Protein AF-A0A392NU39-F1 (afdb_monomer_lite)

Organism: NCBI:txid97028

pLDDT: mean 76.36, std 7.8, range [52.94, 87.38]

Sequence (101 aa):
MKVKIFSWQLMLHRLPTRANLLRRGVLESSAQVQCAWCSAEVESEAHLFTRNSLIFQGVKLKTCEIVDAIKYRSLHWFVASRYGGACVLYEWEKLPLNCLL

Radius of gyration: 16.51 Å; chains: 1; bounding box: 43×20×40 Å

Secondary structure (DSSP, 8-state):
-HHHHHHHHHHTT-S--HHHHHHTTSS--GGGGB-TTTSSSB--HHHHHHHHHHHHS-----HHHHHHHHHHHHHHHHHHHSTT----HHHHHH-HHHHH-

Foldseek 3Di:
DVVVVVVVCLVVVNPPQLVSCVVVVNDPDPQSQQDLQQSPDGRDSVVVVVVVCCVPVVPDDDPVVVVLSVLVNVVVVLVVPDDDQDDDSVCCVPPVVVSVD

Structure (mmCIF, N/CA/C/O backbone):
data_AF-A0A392NU39-F1
#
_entry.id   AF-A0A392NU39-F1
#
loop_
_atom_site.group_PDB
_atom_site.id
_atom_site.type_symbol
_atom_site.label_atom_id
_atom_site.label_alt_id
_atom_site.label_comp_id
_atom_site.label_asym_id
_atom_site.label_entity_id
_atom_site.label_seq_id
_atom_site.pdbx_PDB_ins_code
_atom_site.Cartn_x
_atom_site.Cartn_y
_atom_site.Cartn_z
_atom_site.occupancy
_atom_site.B_iso_or_equiv
_atom_site.auth_seq_id
_atom_site.auth_comp_id
_atom_site.auth_asym_id
_atom_site.auth_atom_id
_atom_site.pdbx_PDB_model_num
ATOM 1 N N . MET A 1 1 ? -21.304 10.787 -8.321 1.00 52.94 1 MET A N 1
ATOM 2 C CA . MET A 1 1 ? -21.076 10.065 -9.600 1.00 52.94 1 MET A CA 1
ATOM 3 C C . MET A 1 1 ? -19.721 9.336 -9.711 1.00 52.94 1 MET A C 1
ATOM 5 O O . MET A 1 1 ? -19.566 8.528 -10.616 1.00 52.94 1 MET A O 1
ATOM 9 N N . LYS A 1 2 ? -18.761 9.533 -8.788 1.00 57.06 2 LYS A N 1
ATOM 10 C CA . LYS A 1 2 ? -17.426 8.889 -8.816 1.00 57.06 2 LYS A CA 1
ATOM 11 C C . LYS A 1 2 ? -17.440 7.366 -8.560 1.00 57.06 2 LYS A C 1
ATOM 13 O O . LYS A 1 2 ? -16.668 6.642 -9.173 1.00 57.06 2 LYS A O 1
ATOM 18 N N . VAL A 1 3 ? -18.379 6.872 -7.745 1.00 63.50 3 VAL A N 1
ATOM 19 C CA . VAL A 1 3 ? -18.526 5.433 -7.421 1.00 63.50 3 VAL A CA 1
ATOM 20 C C . VAL A 1 3 ? -18.952 4.594 -8.637 1.00 63.50 3 VAL A C 1
ATOM 22 O O . VAL A 1 3 ? -18.468 3.480 -8.826 1.00 63.50 3 VAL A O 1
ATOM 25 N N . LYS A 1 4 ? -19.810 5.145 -9.512 1.00 66.69 4 LYS A N 1
ATOM 26 C CA . LYS A 1 4 ? -20.270 4.456 -10.733 1.00 66.69 4 LYS A CA 1
ATOM 27 C C . LYS A 1 4 ? -19.139 4.284 -11.754 1.00 66.69 4 LYS A C 1
ATOM 29 O O . LYS A 1 4 ? -18.984 3.205 -12.313 1.00 66.69 4 LYS A O 1
ATOM 34 N N . ILE A 1 5 ? -18.320 5.322 -11.944 1.00 71.19 5 ILE A N 1
ATOM 35 C CA . ILE A 1 5 ? -17.157 5.286 -12.848 1.00 71.19 5 ILE A CA 1
ATOM 36 C C . ILE A 1 5 ? -16.118 4.282 -12.342 1.00 71.19 5 ILE A C 1
ATOM 38 O O . ILE A 1 5 ? -15.625 3.474 -13.122 1.00 71.19 5 ILE A O 1
ATOM 42 N N . PHE A 1 6 ? -15.851 4.277 -11.033 1.00 67.38 6 PHE A N 1
ATOM 43 C CA . PHE A 1 6 ? -14.942 3.315 -10.413 1.00 67.38 6 PHE A CA 1
ATOM 44 C C . PHE A 1 6 ? -15.408 1.865 -10.614 1.00 67.38 6 PHE A C 1
ATOM 46 O O . PHE A 1 6 ? -14.616 1.011 -11.000 1.00 67.38 6 PHE A O 1
ATOM 53 N N . SER A 1 7 ? -16.708 1.603 -10.436 1.00 70.88 7 SER A N 1
ATOM 54 C CA . SER A 1 7 ? -17.295 0.269 -10.642 1.00 70.88 7 SER A CA 1
ATOM 55 C C . SER A 1 7 ? -17.167 -0.197 -12.098 1.00 70.88 7 SER A C 1
ATOM 57 O O . SER A 1 7 ? -16.800 -1.338 -12.359 1.00 70.88 7 SER A O 1
ATOM 59 N N . TRP A 1 8 ? -17.399 0.700 -13.061 1.00 75.00 8 TRP A N 1
ATOM 60 C CA . TRP A 1 8 ? -17.211 0.409 -14.486 1.00 75.00 8 TRP A CA 1
ATOM 61 C C . TRP A 1 8 ? -15.744 0.140 -14.847 1.00 75.00 8 TRP A C 1
ATOM 63 O O . TRP A 1 8 ? -15.435 -0.820 -15.550 1.00 75.00 8 TRP A O 1
ATOM 73 N N . GLN A 1 9 ? -14.821 0.960 -14.341 1.00 77.12 9 GLN A N 1
ATOM 74 C CA . GLN A 1 9 ? -13.388 0.772 -14.569 1.00 77.12 9 GLN A CA 1
ATOM 75 C C . GLN A 1 9 ? -12.877 -0.542 -13.969 1.00 77.12 9 GLN A C 1
ATOM 77 O O . GLN A 1 9 ? -12.013 -1.181 -14.566 1.00 77.12 9 GLN A O 1
ATOM 82 N N . LEU A 1 10 ? -13.425 -0.954 -12.824 1.00 70.19 10 LEU A N 1
ATOM 83 C CA . LEU A 1 10 ? -13.115 -2.223 -12.175 1.00 70.19 10 LEU A CA 1
ATOM 84 C C . LEU A 1 10 ? -13.531 -3.419 -13.041 1.00 70.19 10 LEU A C 1
ATOM 86 O O . LEU A 1 10 ? -12.690 -4.258 -13.347 1.00 70.19 10 LEU A O 1
ATOM 90 N N . MET A 1 11 ? -14.794 -3.463 -13.485 1.00 72.50 11 MET A N 1
ATOM 91 C CA . MET A 1 11 ? -15.314 -4.576 -14.299 1.00 72.50 11 MET A CA 1
ATOM 92 C C . MET A 1 11 ? -14.571 -4.750 -15.628 1.00 72.50 11 MET A C 1
ATOM 94 O O . MET A 1 11 ? -14.545 -5.842 -16.182 1.00 72.50 11 MET A O 1
ATOM 98 N N . LEU A 1 12 ? -13.960 -3.682 -16.145 1.00 77.81 12 LEU A N 1
ATOM 99 C CA . LEU A 1 12 ? -13.234 -3.706 -17.413 1.00 77.81 12 LEU A CA 1
ATOM 100 C C . LEU A 1 12 ? -11.713 -3.862 -17.272 1.00 77.81 12 LEU A C 1
ATOM 102 O O . LEU A 1 12 ? -11.008 -3.652 -18.260 1.00 77.81 12 LEU A O 1
ATOM 106 N N . HIS A 1 13 ? -11.180 -4.144 -16.077 1.00 70.00 13 HIS A N 1
ATOM 107 C CA . HIS A 1 13 ? -9.728 -4.134 -15.823 1.00 70.00 13 HIS A CA 1
ATOM 108 C C . HIS A 1 13 ? -9.057 -2.826 -16.299 1.00 70.00 13 HIS A C 1
ATOM 110 O O . HIS A 1 13 ? -7.941 -2.797 -16.829 1.00 70.00 13 HIS A O 1
ATOM 116 N N . ARG A 1 14 ? -9.787 -1.710 -16.185 1.00 75.75 14 ARG A N 1
ATOM 117 C CA . ARG A 1 14 ? -9.356 -0.363 -16.590 1.00 75.75 14 ARG A CA 1
ATOM 118 C C . ARG A 1 14 ? -8.821 0.466 -15.434 1.00 75.75 14 ARG A C 1
ATOM 120 O O . ARG A 1 14 ? -8.387 1.591 -15.668 1.00 75.75 14 ARG A O 1
ATOM 127 N N . LEU A 1 15 ? -8.812 -0.080 -14.222 1.00 80.31 15 LEU A N 1
ATOM 128 C CA . LEU A 1 15 ? -8.078 0.521 -13.120 1.00 80.31 15 LEU A CA 1
ATOM 129 C C . LEU A 1 15 ? -6.574 0.451 -13.418 1.00 80.31 15 LEU A C 1
ATOM 131 O O . LEU A 1 15 ? -6.099 -0.607 -13.843 1.00 80.31 15 LEU A O 1
ATOM 135 N N . PRO A 1 16 ? -5.825 1.546 -13.209 1.00 80.88 16 PRO A N 1
ATOM 136 C CA . PRO A 1 16 ? -4.386 1.590 -13.440 1.00 80.88 16 PRO A CA 1
ATOM 137 C C . PRO A 1 16 ? -3.636 0.889 -12.296 1.00 80.88 16 PRO A C 1
ATOM 139 O O . PRO A 1 16 ? -2.819 1.499 -11.618 1.00 80.88 16 PRO A O 1
ATOM 142 N N . THR A 1 17 ? -3.953 -0.381 -12.041 1.00 86.69 17 THR A N 1
ATOM 143 C CA . THR A 1 17 ? -3.208 -1.208 -11.086 1.00 86.69 17 THR A CA 1
ATOM 144 C C . THR A 1 17 ? -1.878 -1.614 -11.700 1.00 86.69 17 THR A C 1
ATOM 146 O O . THR A 1 17 ? -1.780 -1.764 -12.922 1.00 86.69 17 THR A O 1
ATOM 149 N N . ARG A 1 18 ? -0.846 -1.844 -10.888 1.00 85.81 18 ARG A N 1
ATOM 150 C CA . ARG A 1 18 ? 0.458 -2.284 -11.418 1.00 85.81 18 ARG A CA 1
ATOM 151 C C . ARG A 1 18 ? 0.383 -3.60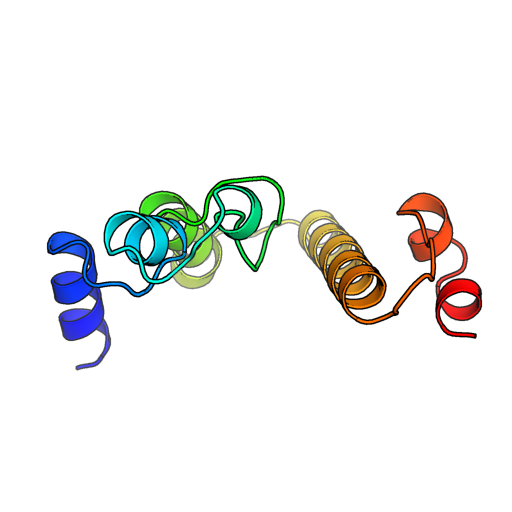9 -12.174 1.00 85.81 18 ARG A C 1
ATOM 153 O O . ARG A 1 18 ? 1.029 -3.739 -13.209 1.00 85.81 18 ARG A O 1
ATOM 160 N N . ALA A 1 19 ? -0.479 -4.540 -11.758 1.00 86.00 19 ALA A N 1
ATOM 161 C CA . ALA A 1 19 ? -0.736 -5.753 -12.537 1.00 86.00 19 ALA A CA 1
ATOM 162 C C . ALA A 1 19 ? -1.323 -5.439 -13.929 1.00 86.00 19 ALA A C 1
ATOM 164 O O . ALA A 1 19 ? -0.938 -6.051 -14.924 1.00 86.00 19 ALA A O 1
ATOM 165 N N . ASN A 1 20 ? -2.226 -4.459 -14.033 1.00 85.94 20 ASN A N 1
ATOM 166 C CA . ASN A 1 20 ? -2.827 -4.051 -15.308 1.00 85.94 20 ASN A CA 1
ATOM 167 C C . ASN A 1 20 ? -1.870 -3.257 -16.188 1.00 85.94 20 ASN A C 1
ATOM 169 O O . ASN A 1 20 ? -1.897 -3.407 -17.407 1.00 85.94 20 ASN A O 1
ATOM 173 N N . LEU A 1 21 ? -1.031 -2.421 -15.581 1.00 86.38 21 LEU A N 1
ATOM 174 C CA . LEU A 1 21 ? 0.007 -1.674 -16.281 1.00 86.38 21 LEU A CA 1
ATOM 175 C C . LEU A 1 21 ? 1.076 -2.621 -16.838 1.00 86.38 21 LEU A C 1
ATOM 177 O O . LEU A 1 21 ? 1.454 -2.461 -17.996 1.00 86.38 21 LEU A O 1
ATOM 181 N N . LEU A 1 22 ? 1.475 -3.657 -16.087 1.00 86.12 22 LEU A N 1
ATOM 182 C CA . LEU A 1 22 ? 2.354 -4.714 -16.598 1.00 86.12 22 LEU A CA 1
ATOM 183 C C . LEU A 1 22 ? 1.701 -5.471 -17.763 1.00 86.12 22 LEU A C 1
ATOM 185 O O . LEU A 1 22 ? 2.315 -5.614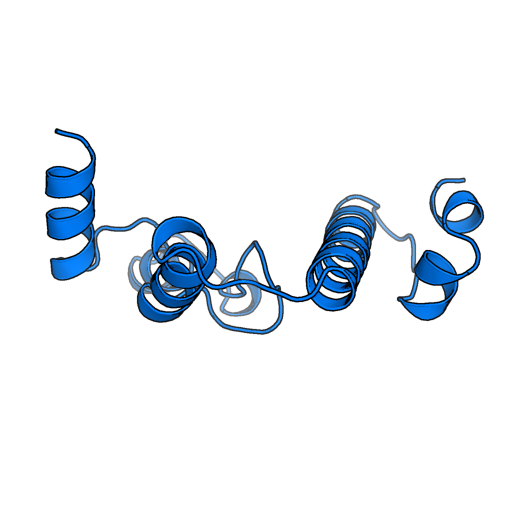 -18.814 1.00 86.12 22 LEU A O 1
ATOM 189 N N . ARG A 1 23 ? 0.435 -5.902 -17.629 1.00 84.75 23 ARG A N 1
ATOM 190 C CA . ARG A 1 23 ? -0.293 -6.589 -18.720 1.00 84.75 23 ARG A CA 1
ATOM 191 C C . ARG A 1 23 ? -0.377 -5.764 -20.010 1.00 84.75 23 ARG A C 1
ATOM 193 O O . ARG A 1 23 ? -0.538 -6.332 -21.083 1.00 84.75 23 ARG A O 1
ATOM 200 N N . ARG A 1 24 ? -0.295 -4.436 -19.905 1.00 87.38 24 ARG A N 1
ATOM 201 C CA . ARG A 1 24 ? -0.322 -3.495 -21.035 1.00 87.38 24 ARG A CA 1
ATOM 202 C C . ARG A 1 24 ? 1.071 -3.097 -21.533 1.00 87.38 24 ARG A C 1
ATOM 204 O O . ARG A 1 24 ? 1.150 -2.266 -22.429 1.00 87.38 24 ARG A O 1
ATOM 211 N N . GLY A 1 25 ? 2.139 -3.642 -20.950 1.00 84.56 25 GLY A N 1
ATOM 212 C CA . GLY A 1 25 ? 3.521 -3.314 -21.305 1.00 84.56 25 GLY A CA 1
ATOM 213 C C . GLY A 1 25 ? 3.971 -1.916 -20.870 1.00 84.56 25 GLY A C 1
ATOM 214 O O . GLY A 1 25 ? 4.936 -1.400 -21.416 1.00 84.56 25 GLY A O 1
ATOM 215 N N . VAL A 1 26 ? 3.269 -1.280 -19.923 1.00 86.44 26 VAL A N 1
ATOM 216 C CA . VAL A 1 26 ? 3.648 0.041 -19.383 1.00 86.44 26 VAL A CA 1
ATOM 217 C C . VAL A 1 26 ? 4.713 -0.089 -18.291 1.00 86.44 26 VAL A C 1
ATOM 219 O O . VAL A 1 26 ? 5.548 0.795 -18.140 1.00 86.44 26 VAL A O 1
ATOM 222 N N . LEU A 1 27 ? 4.675 -1.175 -17.516 1.00 84.88 27 LEU A N 1
ATOM 223 C CA . LEU A 1 27 ? 5.758 -1.543 -16.602 1.00 84.88 27 LEU A CA 1
ATOM 224 C C . LEU A 1 27 ? 6.648 -2.576 -17.287 1.00 84.88 27 LEU A C 1
ATOM 226 O O . LEU A 1 27 ? 6.140 -3.485 -17.940 1.00 84.88 27 LEU A O 1
ATOM 230 N N . GLU A 1 28 ? 7.959 -2.439 -17.120 1.00 79.44 28 GLU A N 1
ATOM 231 C CA . GLU A 1 28 ? 8.947 -3.279 -17.809 1.00 79.44 28 GLU A CA 1
ATOM 232 C C . GLU A 1 28 ? 9.330 -4.522 -16.998 1.00 79.44 28 GLU A C 1
ATOM 234 O O . GLU A 1 28 ? 9.746 -5.531 -17.561 1.00 79.44 28 GLU A O 1
ATOM 239 N N . SER A 1 29 ? 9.174 -4.475 -15.671 1.00 80.81 29 SER A N 1
ATOM 240 C CA . SER A 1 29 ? 9.619 -5.544 -14.776 1.00 80.81 29 SER A CA 1
ATOM 241 C C . SER A 1 29 ? 8.501 -6.066 -13.884 1.00 80.81 29 SER A C 1
ATOM 243 O O . SER A 1 29 ? 7.740 -5.306 -13.282 1.00 80.81 29 SER A O 1
ATOM 245 N N . SER A 1 30 ? 8.466 -7.389 -13.714 1.00 73.62 30 SER A N 1
ATOM 246 C CA . SER A 1 30 ? 7.604 -8.070 -12.744 1.00 73.62 30 SER A CA 1
ATOM 247 C C . SER A 1 30 ? 7.905 -7.669 -11.294 1.00 73.62 30 SER A C 1
ATOM 249 O O . SER A 1 30 ? 7.018 -7.754 -10.447 1.00 73.62 30 SER A O 1
ATOM 251 N N . ALA A 1 31 ? 9.101 -7.136 -11.011 1.00 71.69 31 ALA A N 1
ATOM 252 C CA . ALA A 1 31 ? 9.445 -6.568 -9.706 1.00 71.69 31 ALA A CA 1
ATOM 253 C C . ALA A 1 31 ? 8.630 -5.301 -9.376 1.00 71.69 31 ALA A C 1
ATOM 255 O O . ALA A 1 31 ? 8.407 -4.991 -8.210 1.00 71.69 31 ALA A O 1
ATOM 256 N N . GLN A 1 32 ? 8.124 -4.586 -10.388 1.00 74.44 32 GLN A N 1
ATOM 257 C CA . GLN A 1 32 ? 7.332 -3.362 -10.213 1.00 74.44 32 GLN A CA 1
ATOM 258 C C . GLN A 1 32 ? 5.842 -3.639 -9.975 1.00 74.44 32 GLN A C 1
ATOM 260 O O . GLN A 1 32 ? 5.054 -2.705 -9.849 1.00 74.44 32 GLN A O 1
ATOM 265 N N . VAL A 1 33 ? 5.433 -4.909 -9.930 1.00 82.00 33 VAL A N 1
ATOM 266 C CA . VAL A 1 33 ? 4.024 -5.317 -9.811 1.0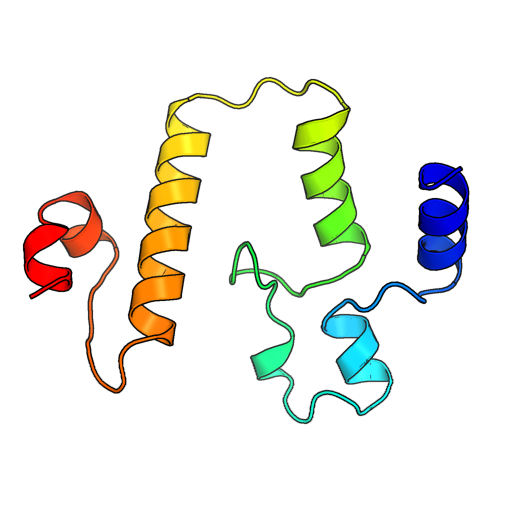0 82.00 33 VAL A CA 1
ATOM 267 C C . VAL A 1 33 ? 3.543 -5.337 -8.359 1.00 82.00 33 VAL A C 1
ATOM 269 O O . VAL A 1 33 ? 2.338 -5.382 -8.102 1.00 82.00 33 VAL A O 1
ATOM 272 N N . GLN A 1 34 ? 4.468 -5.271 -7.401 1.00 82.75 34 GLN A N 1
ATOM 273 C CA . GLN A 1 34 ? 4.141 -5.208 -5.984 1.00 82.75 34 GLN A CA 1
ATOM 274 C C . GLN A 1 34 ? 3.260 -3.992 -5.673 1.00 82.75 34 GLN A C 1
ATOM 276 O O . GLN A 1 34 ? 3.457 -2.882 -6.183 1.00 82.75 34 GLN A O 1
ATOM 281 N N . CYS A 1 35 ? 2.272 -4.215 -4.815 1.00 81.06 35 CYS A N 1
ATOM 282 C CA . CYS A 1 35 ? 1.356 -3.198 -4.333 1.00 81.06 35 CYS A CA 1
ATOM 283 C C . CYS A 1 35 ? 2.117 -2.037 -3.710 1.00 81.06 35 CYS A C 1
ATOM 285 O O . CYS A 1 35 ? 2.895 -2.231 -2.780 1.00 81.06 3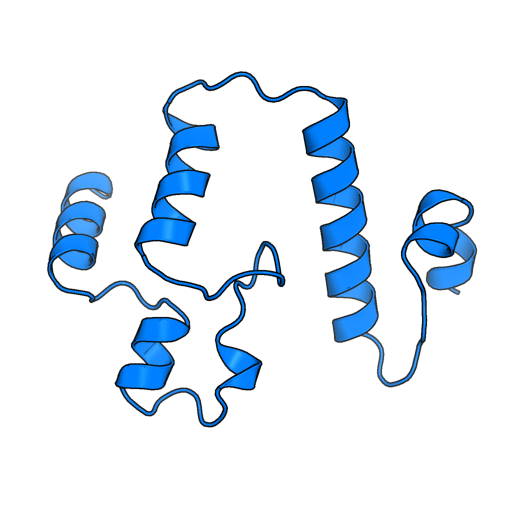5 CYS A O 1
ATOM 287 N N . ALA A 1 36 ? 1.824 -0.816 -4.164 1.00 72.75 36 ALA A N 1
ATOM 288 C CA . ALA A 1 36 ? 2.418 0.403 -3.616 1.00 72.75 36 ALA A CA 1
ATOM 289 C C . ALA A 1 36 ? 2.140 0.596 -2.117 1.00 72.75 36 ALA A C 1
ATOM 291 O O . ALA A 1 36 ? 2.781 1.423 -1.474 1.00 72.75 36 ALA A O 1
ATOM 292 N N . TRP A 1 37 ? 1.159 -0.130 -1.573 1.00 68.62 37 TRP A N 1
ATOM 293 C CA . TRP A 1 37 ? 0.676 0.050 -0.212 1.00 68.62 37 TRP A CA 1
ATOM 294 C C . TRP A 1 37 ? 1.050 -1.045 0.780 1.00 68.62 37 TRP A C 1
ATOM 296 O O . TRP A 1 37 ? 1.158 -0.736 1.964 1.00 68.62 37 TRP A O 1
ATOM 306 N N . CYS A 1 38 ? 1.189 -2.300 0.358 1.00 73.31 38 CYS A N 1
ATOM 307 C CA . CYS A 1 38 ? 1.598 -3.382 1.259 1.00 73.31 38 CYS A CA 1
ATOM 308 C C . CYS A 1 38 ? 2.963 -3.967 0.905 1.00 73.31 38 CYS A C 1
ATOM 310 O O . CYS A 1 38 ? 3.524 -4.657 1.744 1.00 73.31 38 CYS A O 1
ATOM 312 N N . SER A 1 39 ? 3.464 -3.733 -0.313 1.00 69.94 39 SER A N 1
ATOM 313 C CA . SER A 1 39 ? 4.729 -4.255 -0.853 1.00 69.94 39 SER A CA 1
ATOM 314 C C . SER A 1 39 ? 4.934 -5.778 -0.777 1.00 69.94 39 SER A C 1
ATOM 316 O O . SER A 1 39 ? 5.956 -6.278 -1.228 1.00 69.94 39 SER A O 1
ATOM 318 N N . ALA A 1 40 ? 3.967 -6.526 -0.246 1.00 74.06 40 ALA A N 1
ATOM 319 C CA . ALA A 1 40 ? 4.035 -7.968 -0.042 1.00 74.06 40 ALA A CA 1
ATOM 320 C C . ALA A 1 40 ? 3.291 -8.741 -1.138 1.00 74.06 40 ALA A C 1
ATOM 322 O O . ALA A 1 40 ? 3.715 -9.819 -1.543 1.00 74.06 40 ALA A O 1
ATOM 323 N N . GLU A 1 41 ? 2.194 -8.175 -1.642 1.00 80.81 41 GLU A N 1
ATOM 324 C CA . GLU A 1 41 ? 1.349 -8.799 -2.657 1.00 80.81 41 GLU A CA 1
ATOM 325 C C . GLU A 1 41 ? 1.344 -8.001 -3.959 1.00 80.81 41 GLU A C 1
ATOM 327 O O . GLU A 1 41 ? 1.630 -6.803 -3.995 1.00 80.81 41 GLU A O 1
ATOM 332 N N . VAL A 1 42 ? 0.972 -8.673 -5.045 1.00 84.81 42 VAL A N 1
ATOM 333 C CA . VAL A 1 42 ? 0.736 -8.056 -6.351 1.00 84.81 42 VAL A CA 1
ATOM 334 C C . VAL A 1 42 ? -0.413 -7.050 -6.267 1.00 84.81 42 VAL A C 1
ATOM 336 O O . VAL A 1 42 ? -1.485 -7.349 -5.739 1.00 84.81 42 VAL A O 1
ATOM 339 N N . GLU A 1 43 ? -0.221 -5.868 -6.855 1.00 83.81 43 GLU A N 1
ATOM 340 C CA . GLU A 1 43 ? -1.271 -4.859 -6.989 1.00 83.81 43 GLU A CA 1
ATOM 341 C C . GLU A 1 43 ? -2.325 -5.284 -8.023 1.00 83.81 43 GLU A C 1
ATOM 343 O O . GLU A 1 43 ? -2.328 -4.849 -9.177 1.00 83.81 43 GLU A O 1
ATOM 348 N N . SER A 1 44 ? -3.221 -6.175 -7.612 1.00 84.50 44 SER A N 1
ATOM 349 C CA . SER A 1 44 ? -4.393 -6.585 -8.385 1.00 84.50 44 SER A CA 1
ATOM 350 C C . SER A 1 44 ? -5.621 -5.757 -8.010 1.00 84.50 44 SER A C 1
ATOM 352 O O . SER A 1 44 ? -5.660 -5.108 -6.959 1.00 84.50 44 SER A O 1
ATOM 354 N N . GLU A 1 45 ? -6.664 -5.783 -8.845 1.00 80.88 45 GLU A N 1
ATOM 355 C CA . GLU A 1 45 ? -7.913 -5.109 -8.489 1.00 80.88 45 GLU A CA 1
ATOM 356 C C . GLU A 1 45 ? -8.536 -5.693 -7.219 1.00 80.88 45 GLU A C 1
ATOM 358 O O . GLU A 1 45 ? -9.020 -4.935 -6.382 1.00 80.88 45 GLU A O 1
ATOM 363 N N . ALA A 1 46 ? -8.475 -7.019 -7.054 1.00 80.56 46 ALA A N 1
ATOM 364 C CA . ALA A 1 46 ? -8.970 -7.713 -5.870 1.00 80.56 46 ALA A CA 1
ATOM 365 C C . ALA A 1 46 ? -8.246 -7.240 -4.602 1.00 80.56 46 ALA A C 1
ATOM 367 O O . ALA A 1 46 ? -8.897 -6.867 -3.628 1.00 80.56 46 ALA A O 1
ATOM 368 N N . HIS A 1 47 ? -6.913 -7.154 -4.644 1.00 81.62 47 HIS A N 1
ATOM 369 C CA . HIS A 1 47 ? -6.107 -6.663 -3.525 1.00 81.62 47 HIS A CA 1
ATOM 370 C C . HIS A 1 47 ? -6.473 -5.214 -3.140 1.00 81.62 47 HIS A C 1
ATOM 372 O O . HIS A 1 47 ? -6.664 -4.896 -1.962 1.00 81.62 47 HIS A O 1
ATOM 378 N N . LEU A 1 48 ? -6.658 -4.326 -4.127 1.00 76.81 48 LEU A N 1
ATOM 379 C CA . LEU A 1 48 ? -7.105 -2.949 -3.874 1.00 76.81 48 LEU A CA 1
ATOM 380 C C . LEU A 1 48 ? -8.537 -2.883 -3.319 1.00 76.81 48 LEU A C 1
ATOM 382 O O . LEU A 1 48 ? -8.833 -2.020 -2.487 1.00 76.81 48 LEU A O 1
ATOM 386 N N . PHE A 1 49 ? -9.424 -3.777 -3.762 1.00 72.88 49 PHE A N 1
ATOM 387 C CA . PHE A 1 49 ? -10.820 -3.804 -3.333 1.00 72.88 49 PHE A CA 1
ATOM 388 C C . PHE A 1 49 ? -10.975 -4.323 -1.900 1.00 72.88 49 PHE A C 1
ATOM 390 O O . PHE A 1 49 ? -11.694 -3.699 -1.124 1.00 72.88 49 PHE A O 1
ATOM 397 N N . THR A 1 50 ? -10.241 -5.372 -1.515 1.00 70.19 50 THR A N 1
ATOM 398 C CA . THR A 1 50 ? -10.196 -5.883 -0.132 1.00 70.19 50 THR A CA 1
ATOM 399 C C . THR A 1 50 ? -9.684 -4.824 0.842 1.00 70.19 50 THR A C 1
ATOM 401 O O . THR A 1 50 ? -10.189 -4.672 1.948 1.00 70.19 50 THR A O 1
ATOM 404 N N . ARG A 1 51 ? -8.711 -4.003 0.441 1.00 69.69 51 ARG A N 1
ATOM 405 C CA . ARG A 1 51 ? -8.289 -2.871 1.275 1.00 69.69 51 ARG A CA 1
ATOM 406 C C . ARG A 1 51 ? -9.372 -1.796 1.374 1.00 69.69 51 ARG A C 1
ATOM 408 O O . ARG A 1 51 ? -9.606 -1.235 2.440 1.00 69.69 51 ARG A O 1
ATOM 415 N N . ASN A 1 52 ? -10.009 -1.463 0.255 1.00 67.00 52 ASN A N 1
ATOM 416 C CA . ASN A 1 52 ? -11.072 -0.465 0.239 1.00 67.00 52 ASN A CA 1
ATOM 417 C C . ASN A 1 52 ? -12.273 -0.923 1.076 1.00 67.00 52 ASN A C 1
ATOM 419 O O . ASN A 1 52 ? -12.879 -0.094 1.744 1.00 67.00 52 ASN A O 1
ATOM 423 N N . SER A 1 53 ? -12.584 -2.219 1.117 1.00 64.12 53 SER A N 1
ATOM 424 C CA . SER A 1 53 ? -13.634 -2.733 1.992 1.00 64.12 53 SER A CA 1
ATOM 425 C C . SER A 1 53 ? -13.293 -2.545 3.473 1.00 64.12 53 SER A C 1
ATOM 427 O O . SER A 1 53 ? -14.172 -2.134 4.222 1.00 64.12 53 SER A O 1
ATOM 429 N N . LEU A 1 54 ? -12.029 -2.684 3.893 1.00 65.69 54 LEU A N 1
ATOM 430 C CA . LEU A 1 54 ? -11.619 -2.348 5.268 1.00 65.69 54 LEU A CA 1
ATOM 431 C C . LEU A 1 54 ? -11.911 -0.882 5.632 1.00 65.69 54 LEU A C 1
ATOM 433 O O . LEU A 1 54 ? -12.325 -0.595 6.749 1.00 65.69 54 LEU A O 1
ATOM 437 N N . ILE A 1 55 ? -11.735 0.041 4.682 1.00 62.75 55 ILE A N 1
ATOM 438 C CA . ILE A 1 55 ? -11.958 1.481 4.894 1.00 62.75 55 ILE A CA 1
ATOM 439 C C . ILE A 1 55 ? -13.452 1.840 4.798 1.00 62.75 55 ILE A C 1
ATOM 441 O O . ILE A 1 55 ? -13.947 2.647 5.581 1.00 62.75 55 ILE A O 1
ATOM 445 N N . PHE A 1 56 ? -14.182 1.260 3.838 1.00 64.44 56 PHE A N 1
ATOM 446 C CA . PHE A 1 56 ? -15.546 1.675 3.486 1.00 64.44 56 PHE A CA 1
ATOM 447 C C . PHE A 1 56 ? -16.660 0.802 4.078 1.00 64.44 56 PHE A C 1
ATOM 449 O O . PHE A 1 56 ? -17.789 1.276 4.165 1.00 64.44 56 PHE A O 1
ATOM 456 N N . GLN A 1 57 ? -16.391 -0.441 4.492 1.00 64.31 57 GLN A N 1
ATOM 457 C CA . GLN A 1 57 ? -17.395 -1.310 5.133 1.00 64.31 57 GLN A CA 1
ATOM 458 C C . GLN A 1 57 ? -17.456 -1.137 6.658 1.00 64.31 57 GLN A C 1
ATOM 460 O O . GLN A 1 57 ? -18.170 -1.878 7.327 1.00 64.31 57 GLN A O 1
ATOM 465 N N . GLY A 1 58 ? -16.726 -0.170 7.228 1.00 62.59 58 GLY A N 1
ATOM 466 C CA . GLY A 1 58 ? -16.734 0.072 8.674 1.00 62.59 58 GLY A CA 1
ATOM 467 C C . GLY A 1 58 ? -16.132 -1.080 9.483 1.00 62.59 58 GLY A C 1
ATOM 468 O O . GLY A 1 58 ? -16.445 -1.231 10.665 1.00 62.59 58 GLY A O 1
ATOM 469 N N . VAL A 1 59 ? -15.280 -1.899 8.854 1.00 73.44 59 VAL A N 1
ATOM 470 C CA . VAL A 1 59 ? -14.540 -2.954 9.545 1.00 73.44 59 VAL A CA 1
ATOM 471 C C . VAL A 1 59 ? -13.643 -2.289 10.585 1.00 73.44 59 VAL A C 1
ATOM 473 O O . VAL A 1 59 ? -12.767 -1.490 10.256 1.00 73.44 59 VAL A O 1
ATOM 476 N N . LYS A 1 60 ? -13.872 -2.602 11.862 1.00 68.31 60 LYS A N 1
ATOM 477 C CA . LYS A 1 60 ? -13.025 -2.112 12.949 1.00 68.31 60 LYS A CA 1
ATOM 478 C C . LYS A 1 60 ? -11.725 -2.909 12.961 1.00 68.31 60 LYS A C 1
ATOM 480 O O . LYS A 1 60 ? -11.699 -4.045 13.423 1.00 68.31 60 LYS A O 1
ATOM 485 N N . LEU A 1 61 ? -10.663 -2.297 12.456 1.00 71.81 61 LEU A N 1
ATOM 486 C CA . LEU A 1 61 ? -9.297 -2.782 12.632 1.00 71.81 61 LEU A CA 1
ATOM 487 C C . LEU A 1 61 ? -8.814 -2.468 14.048 1.00 71.81 61 LEU A C 1
ATOM 489 O O . LEU A 1 61 ? -9.214 -1.461 14.642 1.00 71.81 61 LEU A O 1
ATOM 493 N N . LYS A 1 62 ? -7.944 -3.317 14.597 1.00 80.31 62 LYS A N 1
ATOM 494 C CA . LYS A 1 62 ? -7.336 -3.030 15.897 1.00 80.31 62 LYS A CA 1
ATOM 495 C C . LYS A 1 62 ? -6.325 -1.897 15.745 1.00 80.31 62 LYS A C 1
ATOM 497 O O . LYS A 1 62 ? -5.601 -1.820 14.756 1.00 80.31 62 LYS A O 1
ATOM 502 N N . THR A 1 63 ? -6.219 -1.040 16.758 1.00 80.88 63 THR A N 1
ATOM 503 C CA . THR A 1 63 ? -5.259 0.075 16.753 1.00 80.88 63 THR A CA 1
ATOM 504 C C . THR A 1 63 ? -3.821 -0.404 16.544 1.00 80.88 63 THR A C 1
ATOM 506 O O . THR A 1 63 ? -3.076 0.242 15.816 1.00 80.88 63 THR A O 1
ATOM 509 N N . CYS A 1 64 ? -3.440 -1.550 17.123 1.00 76.81 64 CYS A N 1
ATOM 510 C CA . CYS A 1 64 ? -2.115 -2.140 16.914 1.00 76.81 64 CYS A CA 1
ATOM 511 C C . CYS A 1 64 ? -1.855 -2.475 15.439 1.00 76.81 64 CYS A C 1
ATOM 513 O O . CYS A 1 64 ? -0.833 -2.069 14.907 1.00 76.81 64 CYS A O 1
ATOM 515 N N . GLU A 1 65 ? -2.817 -3.093 14.751 1.00 79.88 65 GLU A N 1
ATOM 516 C CA . GLU A 1 65 ? -2.695 -3.445 13.330 1.00 79.88 65 GLU A CA 1
ATOM 517 C C . GLU A 1 65 ? -2.514 -2.202 12.449 1.00 79.88 65 GLU A C 1
ATOM 519 O O . GLU A 1 65 ? -1.731 -2.211 11.501 1.00 79.88 65 GLU A O 1
ATOM 524 N N . ILE A 1 66 ? -3.202 -1.103 12.781 1.00 79.06 66 ILE A N 1
ATOM 525 C CA . ILE A 1 66 ? -3.049 0.175 12.075 1.00 79.06 66 ILE A CA 1
ATOM 526 C C . ILE A 1 66 ? -1.653 0.757 12.315 1.00 79.06 66 ILE A C 1
ATOM 528 O O . ILE A 1 66 ? -0.997 1.194 11.370 1.00 79.06 66 ILE A O 1
ATOM 532 N N . VAL A 1 67 ? -1.193 0.768 13.567 1.00 82.25 67 VAL A N 1
ATOM 533 C CA . VAL A 1 67 ? 0.125 1.300 13.939 1.00 82.25 67 VAL A CA 1
ATOM 534 C C . VAL A 1 67 ? 1.245 0.498 13.275 1.00 82.25 67 VAL A C 1
ATOM 536 O O . VAL A 1 67 ? 2.172 1.094 12.726 1.00 82.25 67 VAL A O 1
ATOM 539 N N . ASP A 1 68 ? 1.139 -0.826 13.252 1.00 81.38 68 ASP A N 1
ATOM 540 C CA . ASP A 1 68 ? 2.128 -1.707 12.630 1.00 81.38 68 ASP A CA 1
ATOM 541 C C . ASP A 1 68 ? 2.145 -1.532 11.106 1.00 81.38 68 ASP A C 1
ATOM 543 O O . ASP A 1 68 ? 3.211 -1.410 10.498 1.00 81.38 68 ASP A O 1
ATOM 547 N N . ALA A 1 69 ? 0.973 -1.375 10.482 1.00 80.06 69 ALA A N 1
ATOM 548 C CA . ALA A 1 69 ? 0.881 -1.043 9.064 1.00 80.06 69 ALA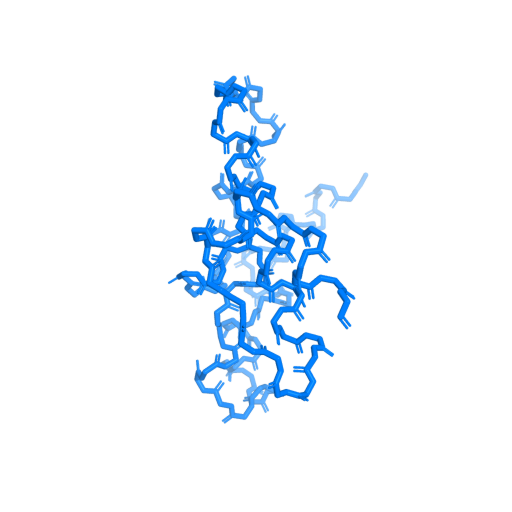 A CA 1
ATOM 549 C C . ALA A 1 69 ? 1.506 0.326 8.739 1.00 80.06 69 ALA A C 1
ATOM 551 O O . ALA A 1 69 ? 2.156 0.469 7.701 1.00 80.06 69 ALA A O 1
ATOM 552 N N . ILE A 1 70 ? 1.335 1.333 9.604 1.00 82.88 70 ILE A N 1
ATOM 553 C CA . ILE A 1 70 ? 1.962 2.653 9.437 1.00 82.88 70 ILE A CA 1
ATOM 554 C C . ILE A 1 70 ? 3.483 2.539 9.537 1.00 82.88 70 ILE A C 1
ATOM 556 O O . ILE A 1 70 ? 4.174 3.059 8.663 1.00 82.88 70 ILE A O 1
ATOM 560 N N . LYS A 1 71 ? 4.001 1.848 10.560 1.00 83.31 71 LYS A N 1
ATOM 561 C CA . LYS A 1 71 ? 5.443 1.631 10.761 1.00 83.31 71 LYS A CA 1
ATOM 562 C C . LYS A 1 71 ? 6.083 0.935 9.566 1.00 83.31 71 LYS A C 1
ATOM 564 O O . LYS A 1 71 ? 7.086 1.412 9.047 1.00 83.31 71 LYS A O 1
ATOM 569 N N . TYR A 1 72 ? 5.477 -0.155 9.100 1.00 82.19 72 TYR A N 1
ATOM 570 C CA . TYR A 1 72 ? 5.975 -0.896 7.947 1.00 82.19 72 TYR A CA 1
ATOM 571 C C . TYR A 1 72 ? 6.001 -0.026 6.681 1.00 82.19 72 TYR A C 1
ATOM 573 O O . TYR A 1 72 ? 6.986 -0.014 5.946 1.00 82.19 72 TYR A O 1
ATOM 581 N N . ARG A 1 73 ? 4.940 0.757 6.438 1.00 78.88 73 ARG A N 1
ATOM 582 C CA . ARG A 1 73 ? 4.847 1.635 5.259 1.00 78.88 73 ARG A CA 1
ATOM 583 C C . ARG A 1 73 ? 5.844 2.778 5.292 1.00 78.88 73 ARG A C 1
ATOM 585 O O . ARG A 1 73 ? 6.436 3.083 4.260 1.00 78.88 73 ARG A O 1
ATOM 592 N N . SER A 1 74 ? 6.009 3.419 6.444 1.00 82.56 74 SER A N 1
ATOM 593 C CA . SER A 1 74 ? 6.946 4.530 6.585 1.00 82.56 74 SER A CA 1
ATOM 594 C C . SER A 1 74 ? 8.386 4.057 6.409 1.00 82.56 74 SER A C 1
ATOM 596 O O . SER A 1 74 ? 9.132 4.701 5.676 1.00 82.56 74 SER A O 1
ATOM 598 N N . LEU A 1 75 ? 8.730 2.881 6.942 1.00 82.69 75 LEU A N 1
ATOM 599 C CA . LEU A 1 75 ? 10.010 2.230 6.681 1.00 82.69 75 LEU A CA 1
ATOM 600 C C . LEU A 1 75 ? 10.205 1.904 5.202 1.00 82.69 75 LEU A C 1
ATOM 602 O O . LEU A 1 75 ? 11.241 2.217 4.626 1.00 82.69 75 LEU A O 1
ATOM 606 N N . HIS A 1 76 ? 9.218 1.266 4.575 1.00 79.19 76 HIS A N 1
ATOM 607 C CA . HIS A 1 76 ? 9.338 0.859 3.181 1.00 79.19 76 HIS A CA 1
ATOM 608 C C . HIS A 1 76 ? 9.510 2.073 2.259 1.00 79.19 76 HIS A C 1
ATOM 610 O O . HIS A 1 76 ? 10.342 2.059 1.354 1.00 79.19 76 HIS A O 1
ATOM 616 N N . TRP A 1 77 ? 8.749 3.145 2.499 1.00 80.56 77 TRP A N 1
ATOM 617 C CA . TRP A 1 77 ? 8.939 4.415 1.800 1.00 80.56 77 TRP A CA 1
ATOM 618 C C . TRP A 1 77 ? 10.337 4.986 2.049 1.00 80.56 77 TRP A C 1
ATOM 620 O O . TRP A 1 77 ? 10.990 5.426 1.104 1.00 80.56 77 TRP A O 1
ATOM 630 N N . PHE A 1 78 ? 10.806 4.943 3.296 1.00 80.19 78 PHE A N 1
ATOM 631 C CA . PHE A 1 78 ? 12.113 5.456 3.682 1.00 80.19 78 PHE A CA 1
ATOM 632 C C . PHE A 1 78 ? 13.256 4.725 2.954 1.00 80.19 78 PHE A C 1
ATOM 634 O O . PHE A 1 78 ? 14.090 5.371 2.320 1.00 80.19 78 PHE A O 1
ATOM 641 N N . VAL A 1 79 ? 13.239 3.389 2.953 1.00 79.69 79 VAL A N 1
ATOM 642 C CA . VAL A 1 79 ? 14.230 2.543 2.262 1.00 79.69 79 VAL A CA 1
ATOM 643 C C . VAL A 1 79 ? 14.182 2.746 0.748 1.00 79.69 79 VAL A C 1
ATOM 645 O O . VAL A 1 79 ? 15.225 2.864 0.115 1.00 79.69 79 VAL A O 1
ATOM 648 N N . ALA A 1 80 ? 12.988 2.843 0.157 1.00 75.06 80 ALA A N 1
ATOM 649 C CA . ALA A 1 80 ? 12.847 3.099 -1.276 1.00 75.06 80 ALA A CA 1
ATOM 650 C C . ALA A 1 80 ? 13.319 4.508 -1.688 1.00 75.06 80 ALA A C 1
ATOM 652 O O . ALA A 1 80 ? 13.675 4.716 -2.846 1.00 75.06 80 ALA A O 1
ATOM 653 N N . SER A 1 81 ? 13.305 5.473 -0.762 1.00 77.06 81 SER A N 1
ATOM 654 C CA . SER A 1 81 ? 13.649 6.875 -1.035 1.00 77.06 81 SER A CA 1
ATOM 655 C C . SER A 1 81 ? 15.130 7.209 -0.805 1.00 77.06 81 SER A C 1
ATOM 657 O O . SER A 1 81 ? 15.619 8.175 -1.391 1.00 77.06 81 SER A O 1
ATOM 659 N N . ARG A 1 82 ? 15.873 6.448 0.017 1.00 74.50 82 ARG A N 1
ATOM 660 C CA . ARG A 1 82 ? 17.328 6.631 0.192 1.00 74.50 82 ARG A CA 1
ATOM 661 C C . ARG A 1 82 ? 18.114 5.729 -0.765 1.00 74.50 82 ARG A C 1
ATOM 663 O O . ARG A 1 82 ? 18.049 4.508 -0.680 1.00 74.50 82 ARG A O 1
ATOM 670 N N . TYR A 1 83 ? 18.967 6.327 -1.599 1.00 55.81 83 TYR A N 1
ATOM 671 C CA . TYR A 1 83 ? 20.013 5.594 -2.321 1.00 55.81 83 TYR A CA 1
ATOM 672 C C . TYR A 1 83 ? 21.062 5.069 -1.321 1.00 55.81 83 TYR A C 1
ATOM 674 O O . TYR A 1 83 ? 21.982 5.790 -0.946 1.00 55.81 83 TYR A O 1
ATOM 682 N N . GLY A 1 84 ? 20.910 3.819 -0.869 1.00 60.03 84 GLY A N 1
ATOM 683 C CA . GLY A 1 84 ? 21.944 3.085 -0.123 1.00 60.03 84 GLY A CA 1
ATOM 684 C C . GLY A 1 84 ? 21.835 3.080 1.408 1.00 60.03 84 GLY A C 1
ATOM 685 O O . GLY A 1 84 ? 22.749 2.594 2.066 1.00 60.03 84 GLY A O 1
ATOM 686 N N . GLY A 1 85 ? 20.740 3.577 1.992 1.00 62.03 85 GLY A N 1
ATOM 687 C CA . GLY A 1 85 ? 20.481 3.432 3.429 1.00 62.03 85 GLY A CA 1
ATOM 688 C C . GLY A 1 85 ? 19.786 2.104 3.735 1.00 62.03 85 GLY A C 1
ATOM 689 O O . GLY A 1 85 ? 18.649 1.905 3.314 1.00 62.03 85 GLY A O 1
ATOM 690 N N . ALA A 1 86 ? 20.439 1.203 4.469 1.00 67.94 86 ALA A N 1
ATOM 691 C CA . ALA A 1 86 ? 19.794 0.003 4.998 1.00 67.94 86 ALA A CA 1
ATOM 692 C C . ALA A 1 86 ? 19.235 0.310 6.397 1.00 67.94 86 ALA A C 1
ATOM 694 O O . ALA A 1 86 ? 19.999 0.589 7.312 1.00 67.94 86 ALA A O 1
ATOM 695 N N . CYS A 1 87 ? 17.911 0.279 6.550 1.00 77.38 87 CYS A N 1
ATOM 696 C CA . CYS A 1 87 ? 17.223 0.322 7.843 1.00 77.38 87 CYS A CA 1
ATOM 697 C C . CYS A 1 87 ? 16.268 -0.874 7.879 1.00 77.38 87 CYS A C 1
ATOM 699 O O . CYS A 1 87 ? 15.483 -1.061 6.943 1.00 77.38 87 CYS A O 1
ATOM 701 N N . VAL A 1 88 ? 16.351 -1.713 8.914 1.00 81.81 88 VAL A N 1
ATOM 702 C CA . VAL A 1 88 ? 15.457 -2.876 9.068 1.00 81.81 88 VAL A CA 1
ATOM 703 C C . VAL A 1 88 ? 14.299 -2.575 10.022 1.00 81.81 88 VAL A C 1
ATOM 705 O O . VAL A 1 88 ? 14.369 -1.664 10.844 1.00 81.81 88 VAL A O 1
ATOM 708 N N . LEU A 1 89 ? 13.217 -3.363 9.944 1.00 80.00 89 LEU A N 1
ATOM 709 C CA . LEU A 1 89 ? 11.984 -3.116 10.709 1.00 80.00 89 LEU A CA 1
ATOM 710 C C . LEU A 1 89 ? 12.211 -3.000 12.217 1.00 80.00 89 LEU A C 1
ATOM 712 O O . LEU A 1 89 ? 11.653 -2.112 12.851 1.00 80.00 89 LEU A O 1
ATOM 716 N N . TYR A 1 90 ? 13.084 -3.837 12.772 1.00 84.62 90 TYR A N 1
ATOM 717 C CA . TYR A 1 90 ? 13.434 -3.781 14.187 1.00 84.62 90 TYR A CA 1
ATOM 718 C C . TYR A 1 90 ? 14.059 -2.434 14.597 1.00 84.62 90 TYR A C 1
ATOM 720 O O . TYR A 1 90 ? 13.690 -1.863 15.623 1.00 84.62 90 TYR A O 1
ATOM 728 N N . GLU A 1 91 ? 14.980 -1.903 13.790 1.00 84.88 91 GLU A N 1
ATOM 729 C CA . GLU A 1 91 ? 15.651 -0.626 14.061 1.00 84.88 91 GLU A CA 1
ATOM 730 C C . GLU A 1 91 ? 14.674 0.539 13.937 1.00 84.88 91 GLU A C 1
ATOM 732 O O . GLU A 1 91 ? 14.643 1.413 14.799 1.00 84.88 91 GLU A O 1
ATOM 737 N N . TRP A 1 92 ? 13.810 0.501 12.922 1.00 83.69 92 TRP A N 1
ATOM 738 C CA . TRP A 1 92 ? 12.757 1.491 12.721 1.00 83.69 92 TRP A CA 1
ATOM 739 C C . TRP A 1 92 ? 11.761 1.546 13.882 1.00 83.69 92 TRP A C 1
ATOM 741 O O . TRP A 1 92 ? 11.314 2.619 14.279 1.00 83.69 92 TRP A O 1
ATOM 751 N N . GLU A 1 93 ? 11.416 0.393 14.455 1.00 84.50 93 GLU A N 1
ATOM 752 C CA . GLU A 1 93 ? 10.485 0.321 15.580 1.00 84.50 93 GLU A CA 1
ATOM 753 C C . GLU A 1 93 ? 11.087 0.792 16.900 1.00 84.50 93 GLU A C 1
ATOM 755 O O . GLU A 1 93 ? 10.376 1.365 17.728 1.00 84.50 93 GLU A O 1
ATOM 760 N N . LYS A 1 94 ? 12.376 0.523 17.123 1.00 84.88 94 LYS A N 1
ATOM 761 C CA . LYS A 1 94 ? 13.052 0.834 18.387 1.00 84.88 94 LYS A CA 1
ATOM 762 C C . LYS A 1 94 ? 13.680 2.224 18.390 1.00 84.88 94 LYS A C 1
ATOM 764 O O . LYS A 1 94 ? 13.672 2.883 19.427 1.00 84.88 94 LYS A O 1
ATOM 769 N N . LEU A 1 95 ? 14.246 2.648 17.263 1.00 83.25 95 LEU A N 1
ATOM 770 C CA . LEU A 1 95 ? 15.112 3.822 17.134 1.00 83.25 95 LEU A CA 1
ATOM 771 C C . LEU A 1 95 ? 14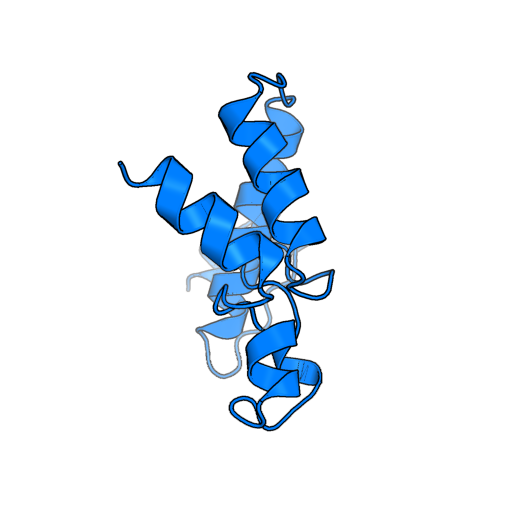.927 4.506 15.758 1.00 83.25 95 LEU A C 1
ATOM 773 O O . LEU A 1 95 ? 15.892 4.650 15.006 1.00 83.25 95 LEU A O 1
ATOM 777 N N . PRO A 1 96 ? 13.717 4.991 15.415 1.00 78.94 96 PRO A N 1
ATOM 778 C CA . PRO A 1 96 ? 13.437 5.573 14.096 1.00 78.94 96 PRO A CA 1
ATOM 779 C C . PRO A 1 96 ? 14.320 6.787 13.766 1.00 78.94 96 PRO A C 1
ATOM 781 O O . PRO A 1 96 ? 14.652 7.013 12.605 1.00 78.94 96 PRO A O 1
ATOM 784 N N . LEU A 1 97 ? 14.750 7.547 14.781 1.00 79.19 97 LEU A N 1
ATOM 785 C CA . LEU A 1 97 ? 15.648 8.694 14.607 1.00 79.19 97 LEU A CA 1
ATOM 786 C C . LEU A 1 97 ? 17.015 8.295 14.040 1.00 79.19 97 LEU A C 1
ATOM 788 O O . LEU A 1 97 ? 17.570 9.047 13.248 1.00 79.19 97 LEU A O 1
ATOM 792 N N . ASN A 1 98 ? 17.522 7.107 14.380 1.00 80.06 98 ASN A N 1
ATOM 793 C CA . ASN A 1 98 ? 18.803 6.623 13.862 1.00 80.06 98 ASN A CA 1
ATOM 794 C C . ASN A 1 98 ? 18.722 6.265 12.379 1.00 80.06 98 ASN A C 1
ATOM 796 O O . ASN A 1 98 ? 19.726 6.349 11.689 1.00 80.06 98 ASN A O 1
ATOM 800 N N . CYS A 1 99 ? 17.540 5.884 11.885 1.00 74.31 99 CYS A N 1
ATOM 801 C CA . CYS A 1 99 ? 17.350 5.678 10.455 1.00 74.31 99 CYS A CA 1
ATOM 802 C C . CYS A 1 99 ? 17.237 7.013 9.704 1.00 74.31 99 CYS A C 1
ATOM 804 O O . CYS A 1 99 ? 17.601 7.072 8.540 1.00 74.31 99 CYS A O 1
ATOM 806 N N . LEU A 1 100 ? 16.749 8.087 10.337 1.00 73.94 100 LEU A N 1
ATOM 807 C CA . LEU A 1 100 ? 16.534 9.384 9.680 1.00 73.94 100 LEU A CA 1
ATOM 808 C C . LEU A 1 100 ? 17.808 10.237 9.529 1.00 73.94 100 LEU A C 1
ATOM 810 O O . LEU A 1 100 ? 17.842 11.087 8.632 1.00 73.94 100 LEU A O 1
ATOM 814 N N . LEU A 1 101 ? 18.819 10.010 10.373 1.00 66.44 101 LEU A N 1
ATOM 815 C CA . LEU A 1 101 ? 20.139 10.657 10.342 1.00 66.44 101 LEU A CA 1
ATOM 816 C C . LEU A 1 101 ? 21.035 9.974 9.294 1.00 66.44 101 LEU A C 1
ATOM 818 O O . LEU A 1 101 ? 21.372 10.632 8.280 1.00 66.44 101 LEU A O 1
#

InterPro domains:
  IPR026960 Reverse transcriptase zinc-binding domain [PF13966] (2-51)